Protein AF-A0A958V3J0-F1 (afdb_monomer)

Structure (mmCIF, N/CA/C/O backbone):
data_AF-A0A958V3J0-F1
#
_entry.id   AF-A0A958V3J0-F1
#
loop_
_atom_site.group_PDB
_atom_site.id
_atom_site.type_symbol
_atom_site.label_atom_id
_atom_site.label_alt_id
_atom_site.label_comp_id
_atom_site.label_asym_id
_atom_site.label_entity_id
_atom_site.label_seq_id
_atom_site.pdbx_PDB_ins_code
_atom_site.Cartn_x
_atom_site.Cartn_y
_atom_site.Cartn_z
_atom_site.occupancy
_atom_site.B_iso_or_equiv
_atom_site.auth_seq_id
_atom_site.auth_comp_id
_atom_site.auth_asym_id
_atom_site.auth_atom_id
_atom_site.pdbx_PDB_model_num
ATOM 1 N N . ASP A 1 1 ? 4.409 -16.221 10.555 1.00 63.31 1 ASP A N 1
ATOM 2 C CA . ASP A 1 1 ? 5.129 -15.052 10.006 1.00 63.31 1 ASP A CA 1
ATOM 3 C C . ASP A 1 1 ? 5.369 -15.158 8.514 1.00 63.31 1 ASP A C 1
ATOM 5 O O . ASP A 1 1 ? 5.591 -16.253 8.008 1.00 63.31 1 ASP A O 1
ATOM 9 N N . TYR A 1 2 ? 5.310 -14.026 7.813 1.00 76.69 2 TYR A N 1
ATOM 10 C CA . TYR A 1 2 ? 5.613 -13.940 6.384 1.00 76.69 2 TYR A CA 1
ATOM 11 C C . TYR A 1 2 ? 7.132 -13.907 6.167 1.00 76.69 2 TYR A C 1
ATOM 13 O O . TYR A 1 2 ? 7.806 -13.050 6.726 1.00 76.69 2 TYR A O 1
ATOM 21 N N . GLN A 1 3 ? 7.663 -14.831 5.361 1.00 85.50 3 GLN A N 1
ATOM 22 C CA . GLN A 1 3 ? 9.114 -15.049 5.202 1.00 85.50 3 GLN A CA 1
ATOM 23 C C . GLN A 1 3 ? 9.642 -14.747 3.789 1.00 85.50 3 GLN A C 1
ATOM 25 O O . GLN A 1 3 ? 10.805 -14.999 3.488 1.00 85.50 3 GLN A O 1
ATOM 30 N N . ARG A 1 4 ? 8.792 -14.258 2.877 1.00 89.31 4 ARG A N 1
ATOM 31 C CA . ARG A 1 4 ? 9.175 -14.036 1.472 1.00 89.31 4 ARG A CA 1
ATOM 32 C C . ARG A 1 4 ? 9.630 -12.597 1.235 1.00 89.31 4 ARG A C 1
ATOM 34 O O . ARG A 1 4 ? 9.214 -11.677 1.933 1.00 89.31 4 ARG A O 1
ATOM 41 N N . ASN A 1 5 ? 10.435 -12.383 0.193 1.00 90.75 5 ASN A N 1
ATOM 42 C CA . ASN A 1 5 ? 10.795 -11.038 -0.247 1.00 90.75 5 ASN A CA 1
ATOM 43 C C . ASN A 1 5 ? 9.598 -10.377 -0.951 1.00 90.75 5 ASN A C 1
ATOM 45 O O . ASN A 1 5 ? 9.329 -10.638 -2.121 1.00 90.75 5 ASN A O 1
ATOM 49 N N . ALA A 1 6 ? 8.886 -9.505 -0.237 1.00 92.12 6 ALA A N 1
ATOM 50 C CA . ALA A 1 6 ? 7.734 -8.787 -0.780 1.00 92.12 6 ALA A CA 1
ATOM 51 C C . ALA A 1 6 ? 8.090 -7.847 -1.948 1.00 92.12 6 ALA A C 1
ATOM 53 O O . ALA A 1 6 ? 7.238 -7.589 -2.790 1.00 92.12 6 ALA A O 1
ATOM 54 N N . MET A 1 7 ? 9.330 -7.353 -2.040 1.00 92.69 7 MET A N 1
ATOM 55 C CA . MET A 1 7 ? 9.737 -6.421 -3.100 1.00 92.69 7 MET A CA 1
ATOM 56 C C . MET A 1 7 ? 9.995 -7.114 -4.435 1.00 92.69 7 MET A C 1
ATOM 58 O O . MET A 1 7 ? 9.661 -6.551 -5.471 1.00 92.69 7 MET A O 1
ATOM 62 N N . GLN A 1 8 ? 10.547 -8.331 -4.415 1.00 93.38 8 GLN A N 1
ATOM 63 C CA . GLN A 1 8 ? 10.965 -9.065 -5.614 1.00 93.38 8 GLN A CA 1
ATOM 64 C C . GLN A 1 8 ? 9.925 -9.087 -6.754 1.00 93.38 8 GLN A C 1
ATOM 66 O O . GLN A 1 8 ? 10.300 -8.735 -7.872 1.00 93.38 8 GLN A O 1
ATOM 71 N N . PRO A 1 9 ? 8.642 -9.442 -6.534 1.00 93.44 9 PRO A N 1
ATOM 72 C CA . PRO A 1 9 ? 7.663 -9.462 -7.625 1.00 93.44 9 PRO A CA 1
ATOM 73 C C . PRO A 1 9 ? 7.422 -8.080 -8.239 1.00 93.44 9 PRO A C 1
ATOM 75 O O . PRO A 1 9 ? 7.203 -7.970 -9.442 1.00 93.44 9 PRO A O 1
ATOM 78 N N . HIS A 1 10 ? 7.496 -7.019 -7.437 1.00 94.00 10 HIS A N 1
ATOM 79 C CA . HIS A 1 10 ? 7.286 -5.664 -7.924 1.00 94.00 10 HIS A CA 1
ATOM 80 C C . HIS A 1 10 ? 8.466 -5.169 -8.764 1.00 94.00 10 HIS A C 1
ATOM 82 O O . HIS A 1 10 ? 8.242 -4.512 -9.774 1.00 94.00 10 HIS A O 1
ATOM 88 N N . LEU A 1 11 ? 9.700 -5.526 -8.384 1.00 93.00 11 LEU A N 1
ATOM 89 C CA . LEU A 1 11 ? 10.899 -5.209 -9.171 1.00 93.00 11 LEU A CA 1
ATOM 90 C C . LEU A 1 11 ? 10.861 -5.910 -10.537 1.00 93.00 11 LEU A C 1
ATOM 92 O O . LEU A 1 11 ? 11.055 -5.275 -11.567 1.00 93.00 11 LEU A O 1
ATOM 96 N N . LEU A 1 12 ? 10.519 -7.205 -10.558 1.00 93.38 12 LEU A N 1
ATOM 97 C CA . LEU A 1 12 ? 10.368 -7.962 -11.807 1.00 93.38 12 LEU A CA 1
ATOM 98 C C . LEU A 1 12 ? 9.300 -7.348 -12.721 1.00 93.38 12 LEU A C 1
ATOM 100 O O . LEU A 1 12 ? 9.509 -7.219 -13.925 1.00 93.38 12 LEU A O 1
ATOM 104 N N . LEU A 1 13 ? 8.164 -6.930 -12.156 1.00 94.25 13 LEU A N 1
ATOM 105 C CA . LEU A 1 13 ? 7.123 -6.267 -12.933 1.00 94.25 13 LEU A CA 1
ATOM 106 C C . LEU A 1 13 ? 7.594 -4.899 -13.449 1.00 94.25 13 LEU A C 1
ATOM 108 O O . LEU A 1 13 ? 7.390 -4.625 -14.626 1.00 94.25 13 LEU A O 1
ATOM 112 N N . ASN A 1 14 ? 8.285 -4.099 -12.629 1.00 94.44 14 ASN A N 1
ATOM 113 C CA . ASN A 1 14 ? 8.816 -2.779 -12.997 1.00 94.44 14 ASN A CA 1
ATOM 114 C C . ASN A 1 14 ? 9.775 -2.823 -14.201 1.00 94.44 14 ASN A C 1
ATOM 116 O O . ASN A 1 14 ? 9.773 -1.898 -15.010 1.00 94.44 14 ASN A O 1
ATOM 120 N N . GLN A 1 15 ? 10.549 -3.905 -14.349 1.00 92.44 15 GLN A N 1
ATOM 121 C CA . GLN A 1 15 ? 11.433 -4.124 -15.505 1.00 92.44 15 GLN A CA 1
ATOM 122 C C . GLN A 1 15 ? 10.661 -4.308 -16.818 1.00 92.44 15 GLN A C 1
ATOM 124 O O . GLN A 1 15 ? 11.136 -3.915 -17.879 1.00 92.44 15 GLN A O 1
ATOM 129 N N . SER A 1 16 ? 9.470 -4.909 -16.757 1.00 93.00 16 SER A N 1
ATOM 130 C CA . SER A 1 16 ? 8.627 -5.151 -17.936 1.00 93.00 16 SER A CA 1
ATOM 131 C C . SER A 1 16 ? 7.629 -4.020 -18.203 1.00 93.00 16 SER A C 1
ATOM 133 O O . SER A 1 16 ? 7.408 -3.631 -19.347 1.00 93.00 16 SER A O 1
ATOM 135 N N . ILE A 1 17 ? 7.026 -3.483 -17.142 1.00 93.38 17 ILE A N 1
ATOM 136 C CA . ILE A 1 17 ? 6.011 -2.436 -17.161 1.00 93.38 17 ILE A CA 1
ATOM 137 C C . ILE A 1 17 ? 6.391 -1.433 -16.065 1.00 93.38 17 ILE A C 1
ATOM 139 O O . ILE A 1 17 ? 6.082 -1.662 -14.891 1.00 93.38 17 ILE A O 1
ATOM 143 N N . PRO A 1 18 ? 7.052 -0.320 -16.430 1.00 93.50 18 PRO A N 1
ATOM 144 C CA . PRO A 1 18 ? 7.529 0.654 -15.462 1.00 93.50 18 PRO A CA 1
ATOM 145 C C . PRO A 1 18 ? 6.408 1.208 -14.586 1.00 93.50 18 PRO A C 1
ATOM 147 O O . PRO A 1 18 ? 5.388 1.718 -15.070 1.00 93.50 18 PRO A O 1
ATOM 150 N N . PHE A 1 19 ? 6.621 1.158 -13.274 1.00 94.88 19 PHE A N 1
ATOM 151 C CA . PHE A 1 19 ? 5.742 1.824 -12.331 1.00 94.88 19 PHE A CA 1
ATOM 152 C C . PHE A 1 19 ? 5.894 3.340 -12.432 1.00 94.88 19 PHE A C 1
ATOM 154 O O . PHE A 1 19 ? 6.973 3.886 -12.653 1.00 94.88 19 PHE A O 1
ATOM 161 N N . LYS A 1 20 ? 4.779 4.036 -12.226 1.00 95.00 20 LYS A N 1
ATOM 162 C CA . LYS A 1 20 ? 4.713 5.494 -12.157 1.00 95.00 20 LYS A CA 1
ATOM 163 C C . LYS A 1 20 ? 4.215 5.894 -10.778 1.00 95.00 20 LYS A C 1
ATOM 165 O O . LYS A 1 20 ? 3.445 5.157 -10.165 1.00 95.00 20 LYS A O 1
ATOM 170 N N . LYS A 1 21 ? 4.557 7.109 -10.345 1.00 95.12 21 LYS A N 1
ATOM 171 C CA . LYS A 1 21 ? 4.072 7.706 -9.089 1.00 95.12 21 LYS A CA 1
ATOM 172 C C . LYS A 1 21 ? 2.560 7.542 -8.876 1.00 95.12 21 LYS A C 1
ATOM 174 O O . LYS A 1 21 ? 2.108 7.234 -7.778 1.00 95.12 21 LYS A O 1
ATOM 179 N N . ILE A 1 22 ? 1.777 7.679 -9.950 1.00 96.69 22 ILE A N 1
ATOM 180 C CA . ILE A 1 22 ? 0.316 7.534 -9.907 1.00 96.69 22 ILE A CA 1
ATOM 181 C C . ILE A 1 22 ? -0.147 6.154 -9.410 1.00 96.69 22 ILE A C 1
ATOM 183 O O . ILE A 1 22 ? -1.169 6.080 -8.738 1.00 96.69 22 ILE A O 1
ATOM 187 N N . HIS A 1 23 ? 0.601 5.076 -9.670 1.00 96.56 23 HIS A N 1
ATOM 188 C CA . HIS A 1 23 ? 0.226 3.731 -9.223 1.00 96.56 23 HIS A CA 1
ATOM 189 C C . HIS A 1 23 ? 0.313 3.599 -7.697 1.00 96.56 23 HIS A C 1
ATOM 191 O O . HIS A 1 23 ? -0.600 3.057 -7.078 1.00 96.56 23 HIS A O 1
ATOM 197 N N . PHE A 1 24 ? 1.368 4.142 -7.081 1.00 97.25 24 PHE A N 1
ATOM 198 C CA . PHE A 1 24 ? 1.532 4.120 -5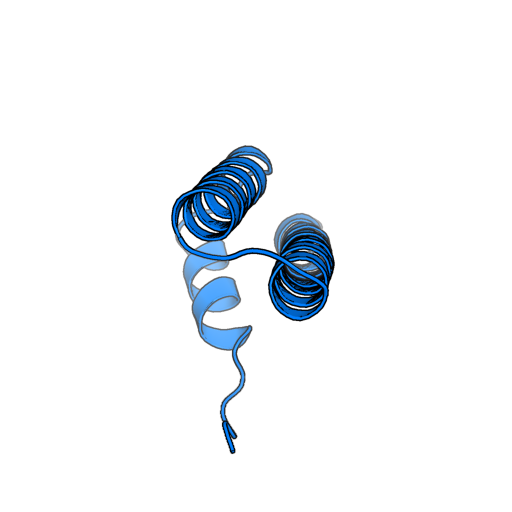.624 1.00 97.25 24 PHE A CA 1
ATOM 199 C C . PHE A 1 24 ? 0.488 4.995 -4.932 1.00 97.25 24 PHE A C 1
ATOM 201 O O . PHE A 1 24 ? -0.110 4.565 -3.949 1.00 97.25 24 PHE A O 1
ATOM 208 N N . ASN A 1 25 ? 0.209 6.179 -5.488 1.00 97.50 25 ASN A N 1
ATOM 209 C CA . ASN A 1 25 ? -0.842 7.063 -4.982 1.00 97.50 25 ASN A CA 1
ATOM 210 C C . ASN A 1 25 ? -2.224 6.403 -5.054 1.00 97.50 25 ASN A C 1
ATOM 212 O O . ASN A 1 25 ? -2.968 6.439 -4.080 1.00 97.50 25 ASN A O 1
ATOM 216 N N . CYS A 1 26 ? -2.553 5.779 -6.188 1.00 98.12 26 CYS A N 1
ATOM 217 C CA . CYS A 1 26 ? -3.823 5.086 -6.387 1.00 98.12 26 CYS A CA 1
ATOM 218 C C . CYS A 1 26 ? -3.986 3.928 -5.394 1.00 98.12 26 CYS A C 1
ATOM 220 O O . CYS A 1 26 ? -5.006 3.842 -4.713 1.00 98.12 26 CYS A O 1
ATOM 222 N N . TRP A 1 27 ? -2.960 3.085 -5.243 1.00 98.25 27 TRP A N 1
ATOM 223 C CA . TRP A 1 27 ? -2.980 2.001 -4.262 1.00 98.25 27 TRP A CA 1
ATOM 224 C C . TRP A 1 27 ? -3.144 2.522 -2.830 1.00 98.25 27 TRP A C 1
ATOM 226 O O . TRP A 1 27 ? -3.978 2.009 -2.085 1.00 98.25 27 TRP A O 1
ATOM 236 N N . LEU A 1 28 ? -2.387 3.558 -2.454 1.00 98.44 28 LEU A N 1
ATOM 237 C CA . LEU A 1 28 ? -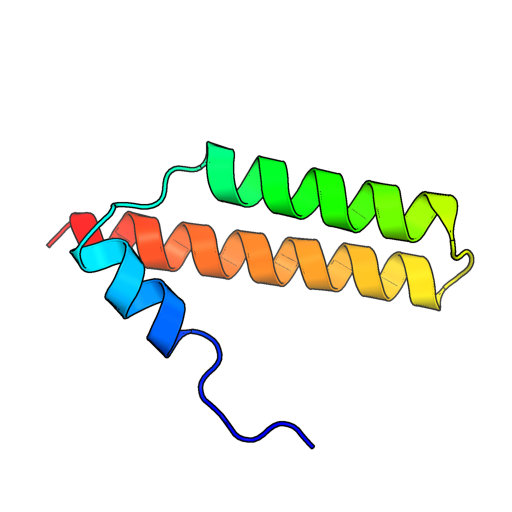2.442 4.125 -1.109 1.00 98.44 28 LEU A CA 1
ATOM 238 C C . LEU A 1 28 ? -3.818 4.722 -0.811 1.00 98.44 28 LEU A C 1
ATOM 240 O O . LEU A 1 28 ? -4.352 4.487 0.270 1.00 98.44 28 LEU A O 1
ATOM 244 N N . GLN A 1 29 ? -4.399 5.444 -1.772 1.00 98.50 29 GLN A N 1
ATOM 245 C CA . GLN A 1 29 ? -5.743 5.998 -1.653 1.00 98.50 29 GLN A CA 1
ATOM 246 C C . GLN A 1 29 ? -6.765 4.885 -1.420 1.00 98.50 29 GLN A C 1
ATOM 248 O O . GLN A 1 29 ? -7.499 4.942 -0.440 1.00 98.50 29 GLN A O 1
ATOM 253 N N . HIS A 1 30 ? -6.779 3.850 -2.266 1.00 98.75 30 HIS A N 1
ATOM 254 C CA . HIS A 1 30 ? -7.707 2.732 -2.094 1.00 98.75 30 HIS A CA 1
ATOM 255 C C . HIS A 1 30 ? -7.534 2.050 -0.738 1.00 98.75 30 HIS A C 1
ATOM 257 O O . HIS A 1 30 ? -8.520 1.815 -0.047 1.00 98.75 30 HIS A O 1
ATOM 263 N N . PHE A 1 31 ? -6.292 1.784 -0.327 1.00 98.69 31 PHE A N 1
ATOM 264 C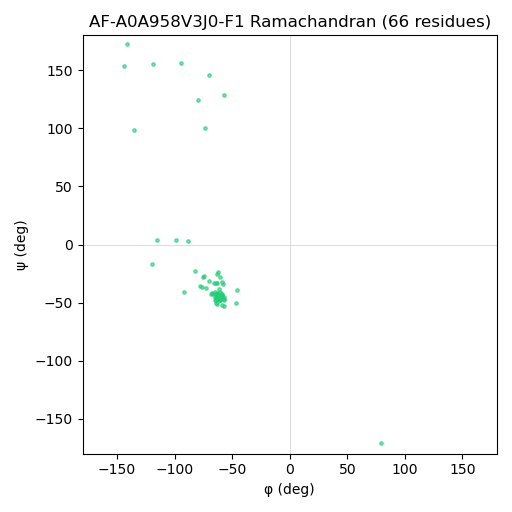 CA . PHE A 1 31 ? -6.019 1.155 0.959 1.00 98.69 31 PHE A CA 1
ATOM 265 C C . PHE A 1 31 ? -6.534 2.003 2.127 1.00 98.69 31 PHE A C 1
ATOM 267 O O . PHE A 1 31 ? -7.206 1.481 3.011 1.00 98.69 31 PHE A O 1
ATOM 274 N N . GLN A 1 32 ? -6.245 3.307 2.133 1.00 98.50 32 GLN A N 1
ATOM 275 C CA . GLN A 1 32 ? -6.691 4.209 3.195 1.00 98.50 32 GLN A CA 1
ATOM 276 C C . GLN A 1 32 ? -8.213 4.323 3.238 1.00 98.50 32 GLN A C 1
ATOM 278 O O . GLN A 1 32 ? -8.781 4.149 4.310 1.00 98.50 32 GLN A O 1
ATOM 283 N N . THR A 1 33 ? -8.869 4.505 2.087 1.00 98.75 33 THR A N 1
ATOM 284 C CA . THR A 1 33 ? -10.334 4.544 2.000 1.00 98.75 33 THR A CA 1
ATOM 285 C C . THR A 1 33 ? -10.959 3.263 2.544 1.00 98.75 33 THR A C 1
ATOM 287 O O . THR A 1 33 ? -11.848 3.331 3.381 1.00 98.75 33 THR A O 1
ATOM 290 N N . THR A 1 34 ? -10.452 2.089 2.157 1.00 98.75 34 THR A N 1
ATOM 291 C CA . THR A 1 34 ? -10.957 0.815 2.689 1.00 98.75 34 THR A CA 1
ATOM 292 C C . THR A 1 34 ? -10.761 0.701 4.199 1.00 98.75 34 THR A C 1
ATOM 294 O O . THR A 1 34 ? -11.634 0.169 4.884 1.00 98.75 34 THR A O 1
ATOM 297 N N . ILE A 1 35 ? -9.635 1.185 4.735 1.00 98.69 35 ILE A N 1
ATOM 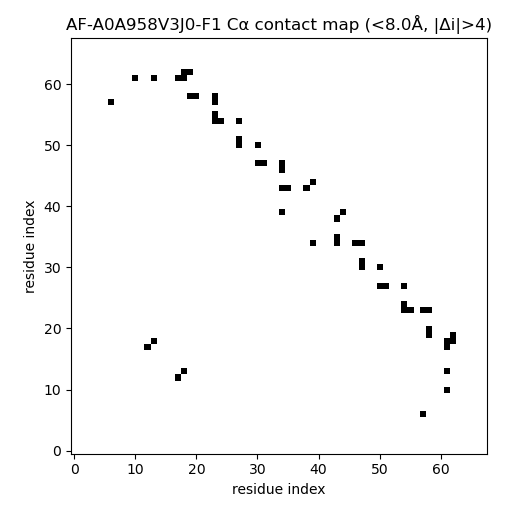298 C CA . ILE A 1 35 ? -9.417 1.191 6.182 1.00 98.69 35 ILE A CA 1
ATOM 299 C C . ILE A 1 35 ? -10.427 2.105 6.874 1.00 98.69 35 ILE A C 1
ATOM 301 O O . ILE A 1 35 ? -11.056 1.657 7.824 1.00 98.69 35 ILE A O 1
ATOM 305 N N . ASP A 1 36 ? -10.615 3.325 6.374 1.00 98.50 36 ASP A N 1
ATOM 306 C CA . ASP A 1 36 ? -11.533 4.309 6.955 1.00 98.50 36 ASP A CA 1
ATOM 307 C C . ASP A 1 36 ? -13.002 3.857 6.894 1.00 98.50 36 ASP A C 1
ATOM 309 O O . ASP A 1 36 ? -13.777 4.153 7.798 1.00 98.50 36 ASP A O 1
ATOM 313 N N . GLU A 1 37 ? -13.392 3.108 5.859 1.00 98.75 37 GLU A N 1
ATOM 314 C CA . GLU A 1 37 ? -14.757 2.587 5.702 1.00 98.75 37 GLU A CA 1
ATOM 315 C C . GLU A 1 37 ? -15.081 1.407 6.632 1.00 98.75 37 GLU A C 1
ATOM 317 O O . GLU A 1 37 ? -16.249 1.179 6.945 1.00 98.75 37 GLU A O 1
ATOM 322 N N . ASN A 1 38 ? -14.077 0.627 7.046 1.00 98.69 38 ASN A N 1
ATOM 323 C CA . ASN A 1 38 ? -14.299 -0.663 7.714 1.00 98.69 38 ASN A CA 1
ATOM 324 C C . ASN A 1 38 ? -13.720 -0.741 9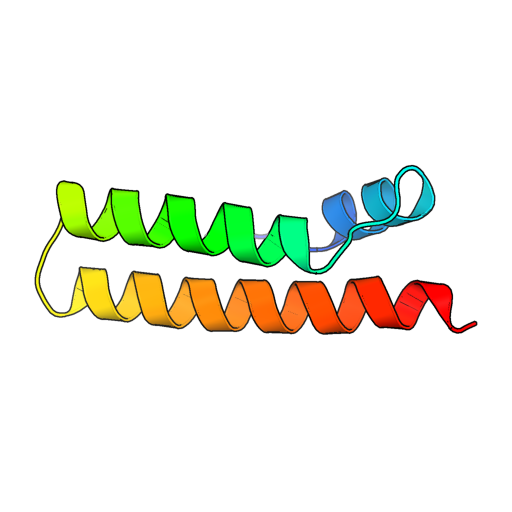.131 1.00 98.69 38 ASN A C 1
ATOM 326 O O . ASN A 1 38 ? -14.064 -1.655 9.883 1.00 98.69 38 ASN A O 1
ATOM 330 N N . PHE A 1 39 ? -12.817 0.167 9.500 1.00 98.50 39 PHE A N 1
ATOM 331 C CA . PHE A 1 39 ? -12.070 0.099 10.749 1.00 98.50 39 PHE A CA 1
ATOM 332 C C . PHE A 1 39 ? -11.843 1.487 11.343 1.00 98.50 39 PHE A C 1
ATOM 334 O O . PHE A 1 39 ? -11.724 2.486 10.644 1.00 98.50 39 PHE A O 1
ATOM 341 N N . GLU A 1 40 ? -11.681 1.530 12.661 1.00 98.12 40 GLU A N 1
ATOM 342 C CA . GLU A 1 40 ? -11.375 2.758 13.387 1.00 98.12 40 GLU A CA 1
ATOM 343 C C . GLU A 1 40 ? -10.376 2.512 14.526 1.00 98.12 40 GLU A C 1
ATOM 345 O O . GLU A 1 40 ? -9.987 1.381 14.845 1.00 98.12 40 GLU A O 1
ATOM 350 N N . GLY A 1 41 ? -9.926 3.604 15.140 1.00 98.38 41 GLY A N 1
ATOM 351 C CA . GLY A 1 41 ? -9.031 3.577 16.289 1.00 98.38 41 GLY A CA 1
ATOM 352 C C . GLY A 1 41 ? -7.560 3.336 15.941 1.00 98.38 41 GLY A C 1
ATOM 353 O O . GLY A 1 41 ? -7.122 3.355 14.790 1.00 98.38 41 GLY A O 1
ATOM 354 N N . ALA A 1 42 ? -6.749 3.116 16.977 1.00 98.50 42 ALA A N 1
ATOM 355 C CA . ALA A 1 42 ? -5.290 3.165 16.867 1.00 98.50 42 ALA A CA 1
ATOM 356 C C . ALA A 1 42 ? -4.691 2.139 15.887 1.00 98.50 42 ALA A C 1
ATOM 358 O O . ALA A 1 42 ? -3.615 2.370 15.337 1.00 98.50 42 ALA A O 1
ATOM 359 N N . ASN A 1 43 ? -5.353 1.000 15.672 1.00 98.25 43 ASN A N 1
ATOM 360 C CA . ASN A 1 43 ? -4.871 -0.011 14.731 1.00 98.25 43 ASN A CA 1
ATOM 361 C C . ASN A 1 43 ? -5.121 0.392 13.271 1.00 98.25 43 ASN A C 1
ATOM 363 O O . ASN A 1 43 ? -4.241 0.157 12.443 1.00 98.25 43 ASN A O 1
ATOM 367 N N . ALA A 1 44 ? -6.247 1.051 12.975 1.00 98.62 44 ALA A N 1
ATOM 368 C CA . ALA A 1 44 ? -6.531 1.612 11.655 1.00 98.62 44 ALA A CA 1
ATOM 369 C C . ALA A 1 44 ? -5.489 2.684 11.289 1.00 98.62 44 ALA A C 1
ATOM 371 O O . ALA A 1 44 ? -4.851 2.612 10.238 1.00 98.62 44 ALA A O 1
ATOM 372 N N . GLU A 1 45 ? -5.196 3.601 12.215 1.00 98.56 45 GLU A N 1
ATOM 373 C CA . GLU A 1 45 ? -4.175 4.639 12.012 1.00 98.56 45 GLU A CA 1
ATOM 374 C C . GLU A 1 45 ? -2.763 4.065 11.829 1.00 98.56 45 GLU A C 1
ATOM 376 O O . GLU A 1 45 ? -2.011 4.477 10.937 1.00 98.56 45 GLU A O 1
ATOM 381 N N . LYS A 1 46 ? -2.401 3.048 12.621 1.00 98.62 46 LYS A N 1
ATOM 382 C CA . LYS A 1 46 ? -1.135 2.319 12.442 1.00 98.62 46 LYS A CA 1
ATOM 383 C C . LYS A 1 46 ? -1.059 1.646 11.072 1.00 98.62 46 LYS A C 1
ATOM 385 O O . LYS A 1 46 ? 0.007 1.671 10.458 1.00 98.62 46 LYS A O 1
ATOM 390 N N . ALA A 1 47 ? -2.151 1.050 10.590 1.00 98.50 47 ALA A N 1
ATOM 391 C CA . ALA A 1 47 ? -2.197 0.416 9.275 1.00 98.50 47 ALA A CA 1
ATOM 392 C C . ALA A 1 47 ? -1.992 1.444 8.151 1.00 98.50 47 ALA A C 1
ATOM 394 O O . ALA A 1 47 ? -1.119 1.241 7.307 1.00 98.50 47 ALA A O 1
ATOM 395 N N . LYS A 1 48 ? -2.703 2.581 8.190 1.00 98.62 48 LYS A N 1
ATOM 396 C CA . LYS A 1 48 ? -2.545 3.681 7.219 1.00 98.62 48 LYS A CA 1
ATOM 397 C C . LYS A 1 48 ? -1.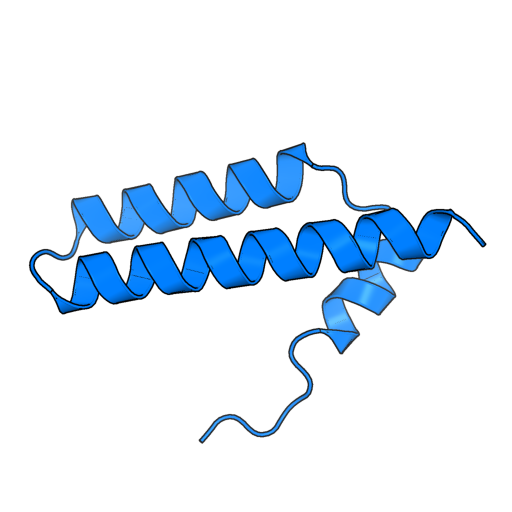124 4.251 7.216 1.00 98.62 48 LYS A C 1
ATOM 399 O O . LYS A 1 48 ? -0.541 4.448 6.150 1.00 98.62 48 LYS A O 1
ATOM 404 N N . THR A 1 49 ? -0.533 4.435 8.398 1.00 98.50 49 THR A N 1
ATOM 405 C CA . THR A 1 49 ? 0.849 4.922 8.545 1.00 98.50 49 THR A CA 1
ATOM 406 C C . THR A 1 49 ? 1.853 3.950 7.922 1.00 98.50 49 THR A C 1
ATOM 408 O O . THR A 1 49 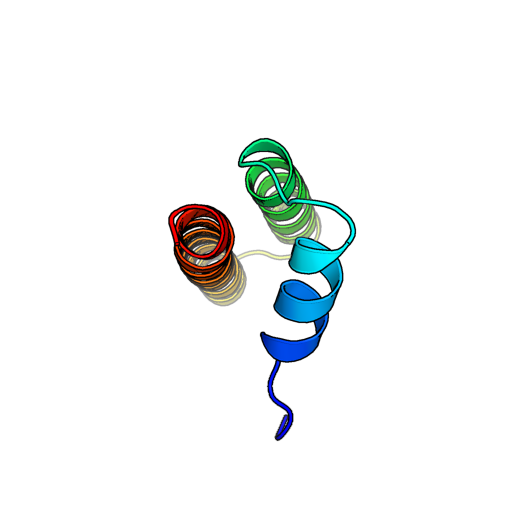? 2.737 4.355 7.167 1.00 98.50 49 THR A O 1
ATOM 411 N N . ARG A 1 50 ? 1.697 2.644 8.183 1.00 98.19 50 ARG A N 1
ATOM 412 C CA . ARG A 1 50 ? 2.551 1.603 7.591 1.00 98.19 50 ARG A CA 1
ATOM 413 C C . ARG A 1 50 ? 2.394 1.528 6.075 1.00 98.19 50 ARG A C 1
ATOM 415 O O . ARG A 1 50 ? 3.401 1.419 5.382 1.00 98.19 50 ARG A O 1
ATOM 422 N N . ALA A 1 51 ? 1.167 1.617 5.566 1.00 98.31 51 ALA A N 1
ATOM 423 C CA . ALA A 1 51 ? 0.899 1.629 4.131 1.00 98.31 51 ALA A CA 1
ATOM 424 C C . ALA A 1 51 ? 1.602 2.804 3.435 1.00 98.31 51 ALA A C 1
ATOM 426 O O . ALA A 1 51 ? 2.255 2.598 2.414 1.00 98.31 51 ALA A O 1
ATOM 427 N N . LEU A 1 52 ? 1.566 4.004 4.028 1.00 98.44 52 LEU A N 1
ATOM 428 C CA . LEU A 1 52 ? 2.291 5.169 3.513 1.00 98.44 52 LEU A CA 1
ATOM 429 C C . LEU A 1 52 ? 3.810 4.933 3.467 1.00 98.44 52 LEU A C 1
ATOM 431 O O . LEU A 1 52 ? 4.447 5.236 2.456 1.00 98.44 52 LEU A O 1
ATOM 435 N N . SER A 1 53 ? 4.399 4.367 4.528 1.00 98.00 53 SER A N 1
ATOM 436 C CA . SER A 1 53 ? 5.834 4.044 4.543 1.00 98.00 53 SER A CA 1
ATOM 437 C C . SER A 1 53 ? 6.201 3.021 3.464 1.00 98.00 53 SER A C 1
ATOM 439 O O . SER A 1 53 ? 7.205 3.192 2.775 1.00 98.00 53 SER A O 1
ATOM 441 N N . ILE A 1 54 ? 5.379 1.983 3.284 1.00 97.06 54 ILE A N 1
ATOM 442 C CA . ILE A 1 54 ? 5.584 0.953 2.258 1.00 97.06 54 ILE A CA 1
ATOM 443 C C . ILE A 1 54 ? 5.511 1.571 0.859 1.00 97.06 54 ILE A C 1
ATOM 445 O O . ILE A 1 54 ? 6.446 1.395 0.079 1.00 97.06 54 ILE A O 1
ATOM 449 N N . ALA A 1 55 ? 4.455 2.337 0.565 1.00 97.44 55 ALA A N 1
ATOM 450 C CA . ALA A 1 55 ? 4.273 2.997 -0.726 1.00 97.44 55 ALA A CA 1
ATOM 451 C C . ALA A 1 55 ? 5.457 3.916 -1.061 1.00 97.44 55 ALA A C 1
ATOM 453 O O . ALA A 1 55 ? 6.014 3.823 -2.152 1.00 97.44 55 ALA A O 1
ATOM 454 N N . THR A 1 56 ? 5.906 4.721 -0.092 1.00 96.81 56 THR A N 1
ATOM 455 C CA . THR A 1 56 ? 7.061 5.619 -0.250 1.00 96.81 56 THR A CA 1
ATOM 456 C C . THR A 1 56 ? 8.349 4.853 -0.571 1.00 96.81 56 THR A C 1
ATOM 458 O O . THR A 1 56 ? 9.074 5.209 -1.498 1.00 96.81 56 THR A O 1
ATOM 461 N N . ILE A 1 57 ? 8.648 3.782 0.174 1.00 95.31 57 ILE A N 1
ATOM 462 C CA . ILE A 1 57 ? 9.862 2.979 -0.050 1.00 95.31 57 ILE A CA 1
ATOM 463 C C . ILE A 1 57 ? 9.817 2.296 -1.422 1.00 95.31 57 ILE A C 1
ATOM 465 O O . ILE A 1 57 ? 10.834 2.240 -2.117 1.00 95.31 57 ILE A O 1
ATOM 469 N N . MET A 1 58 ? 8.654 1.773 -1.812 1.00 95.56 58 MET A N 1
ATOM 470 C CA . MET A 1 58 ? 8.455 1.127 -3.107 1.00 95.56 58 MET A CA 1
ATOM 471 C C . MET A 1 58 ? 8.623 2.112 -4.266 1.00 95.56 58 MET A C 1
ATOM 473 O O . MET A 1 58 ? 9.340 1.793 -5.213 1.00 95.56 58 MET A O 1
ATOM 477 N N . GLU A 1 59 ? 8.035 3.307 -4.159 1.00 95.44 59 GLU A N 1
ATOM 478 C CA . GLU A 1 59 ? 8.167 4.382 -5.147 1.00 95.44 59 GLU A CA 1
ATOM 479 C C . GLU A 1 59 ? 9.638 4.759 -5.355 1.00 95.44 59 GLU A C 1
ATOM 481 O O . GLU A 1 59 ? 10.129 4.704 -6.481 1.00 95.44 59 GLU A O 1
ATOM 486 N N . ILE A 1 60 ? 10.370 5.057 -4.273 1.00 94.12 60 ILE A N 1
ATOM 487 C CA . ILE A 1 60 ? 11.788 5.445 -4.345 1.00 94.12 60 ILE A CA 1
ATOM 488 C C . ILE A 1 60 ? 12.619 4.364 -5.040 1.00 94.12 60 ILE A C 1
ATOM 490 O O . ILE A 1 60 ? 13.417 4.671 -5.925 1.00 94.12 60 ILE A O 1
ATOM 494 N N . LYS A 1 61 ? 12.443 3.095 -4.650 1.00 92.19 61 LYS A N 1
ATOM 495 C CA . LYS A 1 61 ? 13.220 1.989 -5.223 1.00 92.19 61 LYS A CA 1
ATOM 496 C C . LYS A 1 61 ? 12.931 1.809 -6.709 1.00 92.19 61 LYS A C 1
ATOM 498 O O . LYS A 1 61 ? 13.864 1.791 -7.501 1.00 92.19 61 LYS A O 1
ATOM 503 N N . MET A 1 62 ? 11.659 1.740 -7.093 1.00 92.38 62 MET A N 1
ATOM 504 C CA . MET A 1 62 ? 11.278 1.474 -8.483 1.00 92.38 62 MET A CA 1
ATOM 505 C C . MET A 1 62 ? 11.587 2.640 -9.419 1.00 92.38 62 MET A C 1
ATOM 507 O O . MET A 1 62 ? 11.899 2.415 -10.583 1.00 92.38 62 MET A O 1
ATOM 511 N N . MET A 1 63 ? 11.530 3.882 -8.929 1.00 88.69 63 MET A N 1
ATOM 512 C CA . MET A 1 63 ? 11.900 5.056 -9.724 1.00 88.69 63 MET A CA 1
ATOM 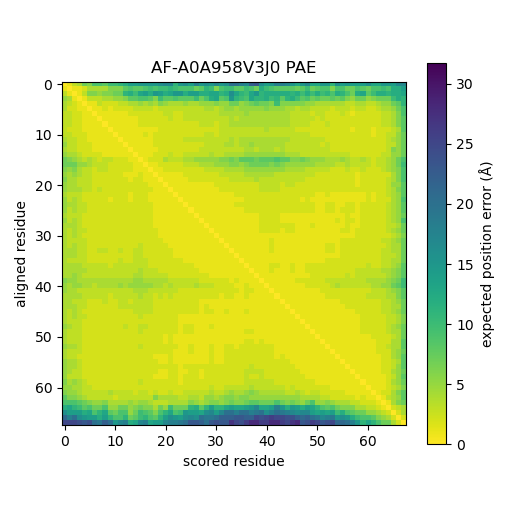513 C C . MET A 1 63 ? 13.415 5.204 -9.899 1.00 88.69 63 MET A C 1
ATOM 515 O O . MET A 1 63 ? 13.850 5.776 -10.897 1.00 88.69 63 MET A O 1
ATOM 519 N N . ASN A 1 64 ? 14.214 4.709 -8.951 1.00 85.88 64 ASN A N 1
ATOM 520 C CA . ASN A 1 64 ? 15.672 4.744 -9.051 1.00 85.88 64 ASN A CA 1
ATOM 521 C C . ASN A 1 64 ? 16.245 3.598 -9.899 1.00 85.88 64 ASN A C 1
ATOM 523 O O . ASN A 1 64 ? 17.316 3.778 -10.461 1.00 85.88 64 ASN A O 1
ATOM 527 N N . GLU A 1 65 ? 15.537 2.474 -10.063 1.00 76.88 65 GLU A N 1
ATOM 528 C CA . GLU A 1 65 ? 15.967 1.381 -10.958 1.00 76.88 65 GLU A CA 1
ATOM 529 C C . GLU A 1 65 ? 16.059 1.786 -12.438 1.00 76.88 65 GLU A C 1
ATOM 531 O O . GLU A 1 65 ? 16.806 1.171 -13.186 1.00 76.88 65 GLU A O 1
ATOM 536 N N . HIS A 1 66 ? 15.342 2.829 -12.870 1.00 61.31 66 HIS A N 1
ATOM 537 C CA . HIS A 1 66 ? 15.393 3.328 -14.256 1.00 61.31 66 HIS A CA 1
ATOM 538 C C . HIS A 1 66 ? 16.490 4.382 -14.491 1.00 61.31 66 HIS A C 1
ATOM 540 O O . HIS A 1 66 ? 16.540 4.978 -15.565 1.00 61.31 66 HIS A O 1
ATOM 546 N N . LYS A 1 67 ? 17.310 4.694 -13.476 1.00 56.81 67 LYS A N 1
ATOM 54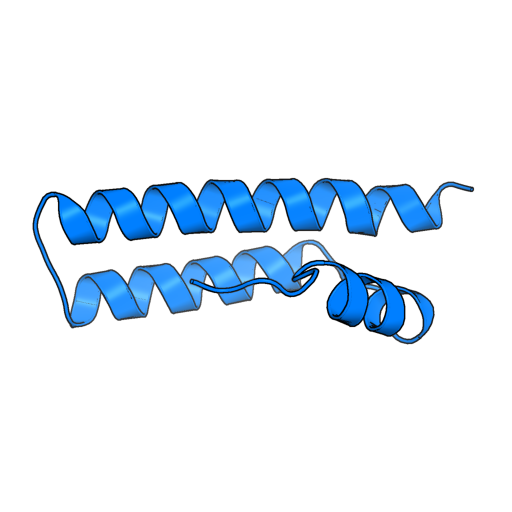7 C CA . LYS A 1 67 ? 18.373 5.714 -13.556 1.00 56.81 67 LYS A CA 1
ATOM 548 C C . LYS A 1 67 ? 19.775 5.146 -13.817 1.00 56.81 67 LYS A C 1
ATOM 550 O O . LYS A 1 67 ? 20.713 5.941 -13.845 1.00 56.81 67 LYS A O 1
ATOM 555 N N . GLU A 1 68 ? 19.912 3.838 -14.021 1.00 42.22 68 GLU A N 1
ATOM 556 C CA . GLU A 1 68 ? 21.180 3.171 -14.372 1.00 42.22 68 GLU A CA 1
ATOM 557 C C . GLU A 1 68 ? 21.180 2.647 -15.811 1.00 42.22 68 GLU A C 1
ATOM 559 O O . GLU A 1 68 ? 20.152 2.073 -16.237 1.00 42.22 68 GLU A O 1
#

Sequence (68 aa):
DYQRNAMQPHLLLNQSIPFKKIHFNCWLQHFQTTIDENFEGANAEKAKTRALSIATIMEIKMMNEHKE

Secondary structure (DSSP, 8-state):
---S-SSHHHHHHHHHS---HHHHHHHHHHHHHHHHHH--SHHHHHHHHHHHHHHHHHHHHHHHGGG-

Radius of gyration: 13.69 Å; Cα contacts (8 Å, |Δi|>4): 29; chains: 1; bounding box: 36×23×35 Å

pLDDT: mean 92.9, std 10.46, range [42.22, 98.75]

Foldseek 3Di:
DDDDDPLVVVLVVCVVPNDDLVVLVVVLVVLLVVLVVPHDDDVSVVSSVVSVVVSVVSNVVRVVVVVD

Mean predicted aligned error: 3.5 Å

Solvent-accessible surface area (backbone atoms only — not comparable to full-atom values): 4099 Å² total; per-residue (Å²): 135,90,86,70,74,79,59,55,66,57,54,61,43,36,76,79,52,71,75,52,74,66,57,46,52,50,51,49,49,53,52,43,52,54,38,65,76,75,46,69,63,76,65,38,55,51,49,48,54,50,48,52,54,51,40,51,55,50,51,56,53,62,61,51,65,75,73,114

Nearest PDB structures (foldseek):
  6uxp-assembly4_H  TM=6.640E-01  e=4.642E+00  Homo sapiens